Protein AF-A0A2D5J7A1-F1 (afdb_monomer)

Nearest PDB structures (foldseek):
  5kuy-assembly1_G  TM=4.734E-01  e=3.288E-01  synthetic construct
  8ew8-assembly1_A  TM=4.829E-01  e=2.161E+00  Saccharomyces cerevisiae S288C
  4wv7-assembly1_A  TM=4.913E-01  e=3.263E+00  Homo sapiens
  3dqg-assembly2_D  TM=4.203E-01  e=5.541E+00  Caenorhabditis elegans
  4esq-assembly1_A  TM=3.454E-01  e=6.233E+00  Mycobacterium tuberculosis H37Rv

Foldseek 3Di:
DDDDPDDPPPQQPPVNLVVVVLVVVCVVAVPKDWDDWDDWAAALLGIKIWTWIDGPNQKIWIWIARRSVSDIDTPDDIHRDPVVSRVVNVVVRNVSNHDHPPPPDD

Mean predicted aligned error: 9.54 Å

pLDDT: mean 74.78, std 18.76, range [27.48, 94.75]

Sequence (106 aa):
MVKVPGVKGRGMSAFELIENMALMIRHISPRAVLLEVGDVAEGPGGKYQPAVWEIGGTQVQAVVVYVDSSRPIAVGAVWSDVQMASEAARRFAARAAECELFDDLI

Radius of gyration: 14.63 Å; Cα contacts (8 Å, |Δi|>4): 190; chains: 1; bounding box: 28×26×47 Å

Structure (mmCIF, N/CA/C/O backbone):
data_AF-A0A2D5J7A1-F1
#
_entry.id   AF-A0A2D5J7A1-F1
#
loop_
_atom_site.group_PDB
_atom_site.id
_atom_site.type_symbol
_atom_site.label_atom_id
_atom_site.label_alt_id
_atom_site.label_comp_id
_atom_site.label_asym_id
_atom_site.label_entity_id
_atom_site.label_seq_id
_atom_site.pdbx_PDB_ins_code
_atom_site.Cartn_x
_atom_site.Cartn_y
_atom_site.Cartn_z
_atom_site.occupancy
_atom_site.B_iso_or_equiv
_atom_site.auth_seq_id
_atom_site.auth_comp_id
_atom_site.auth_asym_id
_atom_site.auth_atom_id
_atom_site.pdbx_PDB_model_num
ATOM 1 N N . MET A 1 1 ? 2.380 -1.042 -32.840 1.00 32.72 1 MET A N 1
ATOM 2 C CA . MET A 1 1 ? 2.880 0.160 -32.135 1.00 32.72 1 MET A CA 1
ATOM 3 C C . MET A 1 1 ? 1.769 1.204 -32.114 1.00 32.72 1 MET A C 1
ATOM 5 O O . MET A 1 1 ? 1.632 1.968 -33.061 1.00 32.72 1 MET A O 1
ATOM 9 N N . VAL A 1 2 ? 0.900 1.173 -31.102 1.00 28.72 2 VAL A N 1
ATOM 10 C CA . VAL A 1 2 ? -0.241 2.100 -31.018 1.00 28.72 2 VAL A CA 1
ATOM 11 C C . VAL A 1 2 ? 0.123 3.229 -30.057 1.00 28.72 2 VAL A C 1
ATOM 13 O O . VAL A 1 2 ? 0.296 3.005 -28.865 1.00 28.72 2 VAL A O 1
ATOM 16 N N . LYS A 1 3 ? 0.277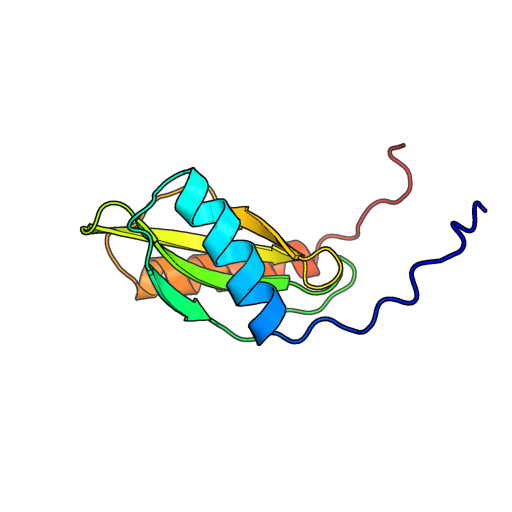 4.447 -30.591 1.00 27.48 3 LYS A N 1
ATOM 17 C CA . LYS A 1 3 ? 0.415 5.684 -29.811 1.00 27.48 3 LYS A CA 1
ATOM 18 C C . LYS A 1 3 ? -0.979 6.203 -29.474 1.00 27.48 3 LYS A C 1
ATOM 20 O O . LYS A 1 3 ? -1.705 6.600 -30.381 1.00 27.48 3 LYS A O 1
ATOM 25 N N . VAL A 1 4 ? -1.326 6.249 -28.190 1.00 31.80 4 VAL A N 1
ATOM 26 C CA . VAL A 1 4 ? -2.506 6.981 -27.706 1.00 31.80 4 VAL A CA 1
ATOM 27 C C . VAL A 1 4 ? -2.110 8.458 -27.533 1.00 31.80 4 VAL A C 1
ATOM 29 O O . VAL A 1 4 ? -1.245 8.755 -26.706 1.00 31.80 4 VAL A O 1
ATOM 32 N N . PRO A 1 5 ? -2.663 9.405 -28.313 1.00 30.06 5 PRO A N 1
ATOM 33 C CA . PRO A 1 5 ? -2.318 10.818 -28.201 1.00 30.06 5 PRO A CA 1
ATOM 34 C C . PRO A 1 5 ? -3.071 11.452 -27.025 1.00 30.06 5 PRO A C 1
ATOM 36 O O . PRO A 1 5 ? -4.294 11.367 -26.965 1.00 30.06 5 PRO A O 1
ATOM 39 N N . GLY A 1 6 ? -2.360 12.135 -26.122 1.00 33.47 6 GLY A N 1
ATOM 40 C CA . GLY A 1 6 ? -2.981 13.084 -25.184 1.00 33.47 6 GLY A CA 1
ATOM 41 C C . GLY A 1 6 ? -2.587 12.957 -23.715 1.00 33.47 6 GLY A C 1
ATOM 42 O O . GLY A 1 6 ? -2.714 13.935 -22.987 1.00 33.47 6 GLY A O 1
ATOM 43 N N . VAL A 1 7 ? -2.032 11.830 -23.268 1.00 33.50 7 VAL A N 1
ATOM 44 C CA . VAL A 1 7 ? -1.577 11.702 -21.875 1.00 33.50 7 VAL A CA 1
ATOM 45 C C . VAL A 1 7 ? -0.075 11.957 -21.818 1.00 33.50 7 VAL A C 1
ATOM 47 O O . VAL A 1 7 ? 0.740 11.042 -21.779 1.00 33.50 7 VAL A O 1
ATOM 50 N N . LYS A 1 8 ? 0.315 13.238 -21.816 1.00 36.81 8 LYS A N 1
ATOM 51 C CA . LYS A 1 8 ? 1.561 13.607 -21.136 1.00 36.81 8 LYS A CA 1
ATOM 52 C C . LYS A 1 8 ? 1.288 13.352 -19.662 1.00 36.81 8 LYS A C 1
ATOM 54 O O . LYS A 1 8 ? 0.663 14.192 -19.020 1.00 36.81 8 LYS A O 1
ATOM 59 N N . GLY A 1 9 ? 1.683 12.186 -19.156 1.00 41.44 9 GLY A N 1
ATOM 60 C CA . GLY A 1 9 ? 1.679 11.938 -17.724 1.00 41.44 9 GLY A CA 1
ATOM 61 C C . GLY A 1 9 ? 2.535 13.016 -17.073 1.00 41.44 9 GLY A C 1
ATOM 62 O O . GLY A 1 9 ? 3.760 12.958 -17.126 1.00 41.44 9 GLY A O 1
ATOM 63 N N . ARG A 1 10 ? 1.906 14.057 -16.517 1.00 45.56 10 ARG A N 1
ATOM 64 C CA . ARG A 1 10 ? 2.535 14.778 -15.416 1.00 45.56 10 ARG A CA 1
ATOM 65 C C . ARG A 1 10 ? 2.745 13.700 -14.369 1.00 45.56 10 ARG A C 1
ATOM 67 O O . ARG A 1 10 ? 1.763 13.080 -13.971 1.00 45.56 10 ARG A O 1
ATOM 74 N N . GLY A 1 11 ? 4.002 13.425 -14.023 1.00 48.38 11 GLY A N 1
ATOM 75 C CA . GLY A 1 11 ? 4.306 12.531 -12.914 1.00 48.38 11 GLY A CA 1
ATOM 76 C C . GLY A 1 11 ? 3.457 12.973 -11.731 1.00 48.38 11 GLY A C 1
ATOM 77 O O . GLY A 1 11 ? 3.541 14.130 -11.318 1.00 48.38 11 GLY A O 1
ATOM 78 N N . MET A 1 12 ? 2.557 12.096 -11.302 1.00 56.66 12 MET A N 1
ATOM 79 C CA . MET A 1 12 ? 1.692 12.357 -10.168 1.00 56.66 12 MET A CA 1
ATOM 80 C C . MET A 1 12 ? 2.586 12.383 -8.933 1.00 56.66 12 MET A C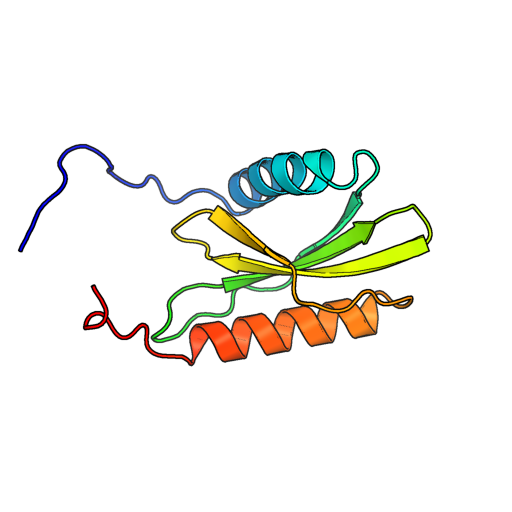 1
ATOM 82 O O . MET A 1 12 ? 3.445 11.515 -8.762 1.00 56.66 12 MET A O 1
ATOM 86 N N . SER A 1 13 ? 2.441 13.404 -8.098 1.00 62.88 13 SER A N 1
ATOM 87 C CA . SER A 1 13 ? 3.174 13.447 -6.838 1.00 62.88 13 SER A CA 1
ATOM 88 C C . SER A 1 13 ? 2.737 12.285 -5.941 1.00 62.88 13 SER A C 1
ATOM 90 O O . SER A 1 13 ? 1.594 11.828 -6.006 1.00 62.88 13 SER A O 1
ATOM 92 N N . ALA A 1 14 ? 3.624 11.823 -5.055 1.00 57.94 14 ALA A N 1
ATOM 93 C CA . ALA A 1 14 ? 3.273 10.809 -4.057 1.00 57.94 14 ALA A CA 1
ATOM 94 C C . ALA A 1 14 ? 2.042 11.224 -3.224 1.00 57.94 14 ALA A C 1
ATOM 96 O O . ALA A 1 14 ? 1.253 10.383 -2.812 1.00 57.94 1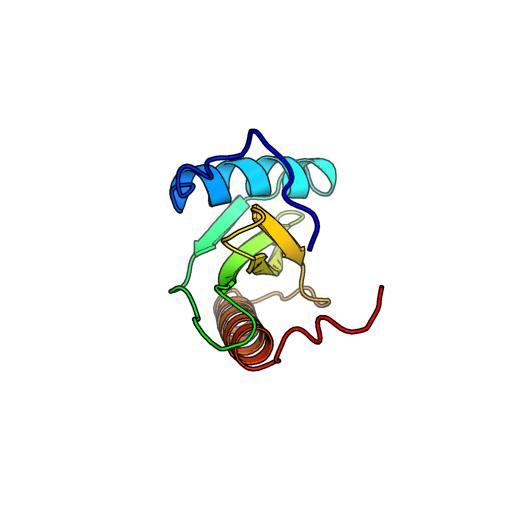4 ALA A O 1
ATOM 97 N N . PHE A 1 15 ? 1.834 12.530 -3.038 1.00 60.06 15 PHE A N 1
ATOM 98 C CA . PHE A 1 15 ? 0.666 13.084 -2.362 1.00 60.06 15 PHE A CA 1
ATOM 99 C C . PHE A 1 15 ? -0.640 12.877 -3.151 1.00 60.06 15 PHE A C 1
ATOM 101 O O . PHE A 1 15 ? -1.601 12.337 -2.612 1.00 60.06 15 PHE A O 1
ATOM 108 N N . GLU A 1 16 ? -0.668 13.220 -4.440 1.00 63.56 16 GLU A N 1
ATOM 109 C CA . GLU A 1 16 ? -1.840 13.006 -5.309 1.00 63.56 16 GLU A CA 1
ATOM 110 C C . GLU A 1 16 ? -2.161 11.509 -5.493 1.00 63.56 16 GLU A C 1
ATOM 112 O O . GLU A 1 16 ? -3.326 11.120 -5.626 1.00 63.56 16 GLU A O 1
ATOM 117 N N . LEU A 1 17 ? -1.131 10.655 -5.468 1.00 63.88 17 LEU A N 1
ATOM 118 C CA . LEU A 1 17 ? -1.268 9.199 -5.447 1.00 63.88 17 LEU A CA 1
ATOM 119 C C . LEU A 1 17 ? -2.038 8.753 -4.194 1.00 63.88 17 LEU A C 1
ATOM 121 O O . LEU A 1 17 ? -3.052 8.062 -4.292 1.00 63.88 17 LEU A O 1
ATOM 125 N N . ILE A 1 18 ? -1.589 9.212 -3.025 1.00 64.62 18 ILE A N 1
ATOM 126 C CA . ILE A 1 18 ? -2.194 8.914 -1.725 1.00 64.62 18 ILE A CA 1
ATOM 127 C C . ILE A 1 18 ? -3.649 9.401 -1.651 1.00 64.62 18 ILE A C 1
ATOM 129 O O . ILE A 1 18 ? -4.513 8.663 -1.173 1.00 64.62 18 ILE A O 1
ATOM 133 N N . GLU A 1 19 ? -3.951 10.605 -2.142 1.00 66.50 19 GLU A N 1
ATOM 134 C CA . GLU A 1 19 ? -5.315 11.154 -2.129 1.00 66.50 19 GLU A CA 1
ATOM 135 C C . GLU A 1 19 ? -6.283 10.339 -3.000 1.00 66.50 19 GLU A C 1
ATOM 137 O O . GLU A 1 19 ? -7.378 9.981 -2.551 1.00 66.50 19 GLU A O 1
ATOM 142 N N . ASN A 1 20 ? -5.871 9.967 -4.217 1.00 64.94 20 ASN A N 1
ATOM 143 C CA . ASN A 1 20 ? -6.685 9.130 -5.106 1.00 64.94 20 ASN A CA 1
ATOM 144 C C . ASN A 1 20 ? -6.941 7.734 -4.520 1.00 64.94 20 ASN A C 1
ATOM 146 O O . ASN A 1 20 ? -8.022 7.163 -4.682 1.00 64.94 20 ASN A O 1
ATOM 150 N N . MET A 1 21 ? -5.976 7.184 -3.787 1.00 65.38 21 MET A N 1
ATOM 151 C CA . MET A 1 21 ? -6.150 5.906 -3.101 1.00 65.38 21 MET A CA 1
ATOM 152 C C . MET A 1 21 ? -7.058 5.998 -1.882 1.00 65.38 21 MET A C 1
ATOM 154 O O . MET A 1 21 ? -7.865 5.093 -1.660 1.00 65.38 21 MET A O 1
ATOM 158 N N . ALA A 1 22 ? -6.955 7.089 -1.116 1.00 65.69 22 ALA A N 1
ATOM 159 C CA . ALA A 1 22 ? -7.851 7.360 -0.001 1.00 65.69 22 ALA A CA 1
ATOM 160 C C . ALA A 1 22 ? -9.307 7.317 -0.465 1.00 65.69 22 ALA A C 1
ATOM 162 O O . ALA A 1 22 ? -10.151 6.736 0.210 1.00 65.69 22 ALA A O 1
ATOM 163 N N . LEU A 1 23 ? -9.593 7.874 -1.645 1.00 64.62 23 LEU A N 1
ATOM 164 C CA . LEU A 1 23 ? -10.925 7.864 -2.250 1.00 64.62 23 LEU A CA 1
ATOM 165 C C . LEU A 1 23 ? -11.423 6.446 -2.578 1.00 64.62 23 LEU A C 1
ATOM 167 O O . LEU A 1 23 ? -12.577 6.132 -2.284 1.00 64.62 23 LEU A O 1
ATOM 171 N N . MET A 1 24 ? -10.572 5.575 -3.131 1.00 65.75 24 MET A N 1
ATOM 172 C CA . MET A 1 24 ? -10.947 4.190 -3.458 1.00 65.75 24 MET A CA 1
ATOM 173 C C . MET A 1 24 ? -11.143 3.320 -2.216 1.00 65.75 24 MET A C 1
ATOM 175 O O . MET A 1 24 ? -12.151 2.623 -2.106 1.00 65.75 24 MET A O 1
ATOM 179 N N . ILE A 1 25 ? -10.224 3.388 -1.249 1.00 66.44 25 ILE A N 1
ATOM 180 C CA . ILE A 1 25 ? -10.344 2.615 -0.009 1.00 66.44 25 ILE A CA 1
ATOM 181 C C . ILE A 1 25 ? -11.534 3.111 0.817 1.00 66.44 25 ILE A C 1
ATOM 183 O O . ILE A 1 25 ? -12.262 2.288 1.365 1.00 66.44 25 ILE A O 1
ATOM 187 N N . ARG A 1 26 ? -11.821 4.422 0.844 1.00 65.75 26 ARG A N 1
ATOM 188 C CA . ARG A 1 26 ? -13.023 4.963 1.506 1.00 65.75 26 ARG A CA 1
ATOM 189 C C . ARG A 1 26 ? -14.331 4.504 0.867 1.00 65.75 26 ARG A C 1
ATOM 191 O O . ARG A 1 26 ? -15.344 4.463 1.555 1.00 65.75 26 ARG A O 1
ATOM 198 N N . HIS A 1 27 ? -14.328 4.126 -0.408 1.00 65.19 27 HIS A N 1
ATOM 199 C CA . HIS A 1 27 ? -15.512 3.545 -1.043 1.00 65.19 27 HIS A CA 1
ATOM 200 C C . HIS A 1 27 ? -15.853 2.155 -0.483 1.00 65.19 27 HIS A C 1
ATOM 202 O O . HIS A 1 27 ? -17.021 1.783 -0.426 1.00 65.19 27 HIS A O 1
ATOM 208 N N . ILE A 1 28 ? -14.838 1.404 -0.048 1.00 62.38 28 ILE A N 1
ATOM 209 C CA . ILE A 1 28 ? -14.979 0.051 0.510 1.00 62.38 28 ILE A CA 1
ATOM 210 C C . ILE A 1 28 ? -15.092 0.107 2.042 1.00 62.38 28 ILE A C 1
ATOM 212 O O . ILE A 1 28 ? -15.878 -0.614 2.649 1.00 62.38 28 ILE A O 1
ATOM 216 N N . SER A 1 29 ? -14.332 1.001 2.674 1.00 68.94 29 SER A N 1
ATOM 217 C CA . SER A 1 29 ? -14.302 1.244 4.113 1.00 68.94 29 SER A CA 1
ATOM 218 C C . SER A 1 29 ? -14.238 2.757 4.367 1.00 68.94 29 SER A C 1
ATOM 220 O O . SER A 1 29 ? -13.144 3.317 4.470 1.00 68.94 29 SER A O 1
ATOM 222 N N . PRO A 1 30 ? -15.388 3.446 4.517 1.00 71.31 30 PRO A N 1
ATOM 223 C CA . PRO A 1 30 ? -15.469 4.911 4.651 1.00 71.31 30 PRO A CA 1
ATOM 224 C C . PRO A 1 30 ? -14.653 5.506 5.799 1.00 71.31 30 PRO A C 1
ATOM 226 O O . PRO A 1 30 ? -14.359 6.699 5.802 1.00 71.31 30 PRO A O 1
ATOM 229 N N . ARG A 1 31 ? -14.299 4.672 6.780 1.00 77.00 31 ARG A N 1
ATOM 230 C CA . ARG A 1 31 ? -13.509 5.032 7.961 1.00 77.00 31 ARG A CA 1
ATOM 231 C C . ARG A 1 31 ? -12.028 4.693 7.833 1.00 77.00 31 ARG A C 1
ATOM 233 O O . ARG A 1 31 ? -11.331 4.724 8.835 1.00 77.00 31 ARG A O 1
ATOM 240 N N . ALA A 1 32 ? -11.556 4.319 6.649 1.00 82.38 32 ALA A N 1
ATOM 241 C CA . ALA A 1 32 ? -10.165 3.946 6.495 1.00 82.38 32 ALA A CA 1
ATOM 242 C C . ALA A 1 32 ? -9.226 5.144 6.670 1.00 82.38 32 ALA A C 1
ATOM 244 O O . ALA A 1 32 ? -9.468 6.227 6.123 1.00 82.38 32 ALA A O 1
ATOM 245 N N . VAL A 1 33 ? -8.139 4.920 7.403 1.00 85.75 33 VAL A N 1
ATOM 246 C CA . VAL A 1 33 ? -7.135 5.937 7.730 1.00 85.75 33 VAL A CA 1
ATOM 247 C C . VAL A 1 33 ? -5.779 5.459 7.234 1.00 85.75 33 VAL A C 1
ATOM 249 O O . VAL A 1 33 ? -5.378 4.336 7.514 1.00 85.75 33 VAL A O 1
ATOM 252 N N . LEU A 1 34 ? -5.067 6.300 6.488 1.00 87.25 34 LEU A N 1
ATOM 253 C CA . LEU A 1 34 ? -3.686 6.011 6.117 1.00 87.25 34 LEU A CA 1
ATOM 254 C C . LEU A 1 34 ? -2.809 6.102 7.367 1.00 87.25 34 LEU A C 1
ATOM 256 O O . LEU A 1 34 ? -2.796 7.138 8.028 1.00 87.25 34 LEU A O 1
ATOM 260 N N . LEU A 1 35 ? -2.078 5.033 7.664 1.00 89.88 35 LEU A N 1
ATOM 261 C CA . LEU A 1 35 ? -1.187 4.961 8.819 1.00 89.88 35 LEU A CA 1
ATOM 262 C C . LEU A 1 35 ? 0.272 5.185 8.427 1.00 89.88 35 LEU A C 1
ATOM 264 O O . LEU A 1 35 ? 0.998 5.876 9.134 1.00 89.88 35 LEU A O 1
ATOM 268 N N . GLU A 1 36 ? 0.700 4.609 7.304 1.00 90.31 36 GLU A N 1
ATOM 269 C CA . GLU A 1 36 ? 2.102 4.627 6.887 1.00 90.31 36 GLU A CA 1
ATOM 270 C C . GLU A 1 36 ? 2.229 4.613 5.363 1.00 90.31 36 GLU A C 1
ATOM 272 O O . GLU A 1 36 ? 1.432 3.983 4.664 1.00 90.31 36 GLU A O 1
ATOM 277 N N . VAL A 1 37 ? 3.269 5.272 4.858 1.00 89.56 37 VAL A N 1
ATOM 278 C CA . VAL A 1 37 ? 3.733 5.185 3.472 1.00 89.56 37 VAL A CA 1
ATOM 279 C C . VAL A 1 37 ? 5.222 4.869 3.529 1.00 89.56 37 VAL A C 1
ATOM 281 O O . VAL A 1 37 ? 5.963 5.579 4.204 1.00 89.56 37 VAL A O 1
ATOM 284 N N . GLY A 1 38 ? 5.642 3.783 2.880 1.00 89.19 38 GLY A N 1
ATOM 285 C CA . GLY A 1 38 ? 7.053 3.392 2.835 1.00 89.19 38 GLY A CA 1
ATOM 286 C C . GLY A 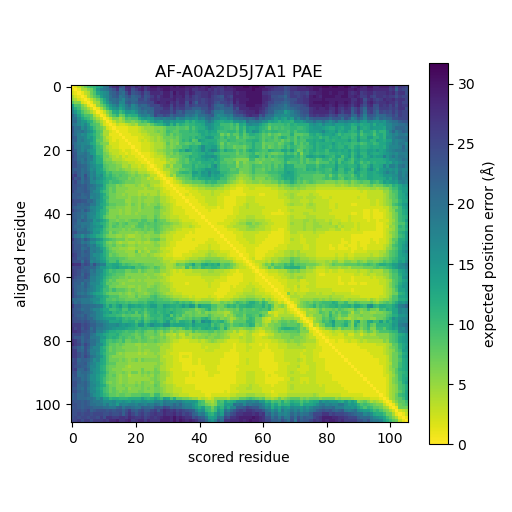1 38 ? 7.820 4.091 1.712 1.00 89.19 38 GLY A C 1
ATOM 287 O O . GLY A 1 38 ? 7.328 5.039 1.108 1.00 89.19 38 GLY A O 1
ATOM 288 N N . ASP A 1 39 ? 9.010 3.599 1.384 1.00 91.31 39 ASP A N 1
ATOM 289 C CA . ASP A 1 39 ? 9.761 4.067 0.215 1.00 91.31 39 ASP A CA 1
ATOM 290 C C . ASP A 1 39 ? 9.339 3.322 -1.05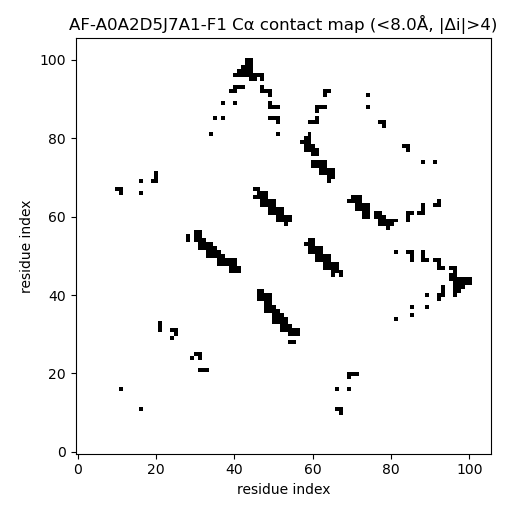9 1.00 91.31 39 ASP A C 1
ATOM 292 O O . ASP A 1 39 ? 8.954 2.150 -1.009 1.00 91.31 39 ASP A O 1
ATOM 296 N N . VAL A 1 40 ? 9.429 3.995 -2.210 1.00 91.56 40 VAL A N 1
ATOM 297 C CA . VAL A 1 40 ? 9.136 3.393 -3.520 1.00 91.56 40 VAL A CA 1
ATOM 298 C C . VAL A 1 40 ? 10.130 2.270 -3.819 1.00 91.56 40 VAL A C 1
ATOM 300 O O . VAL A 1 40 ? 11.341 2.483 -3.812 1.00 91.56 40 VAL A O 1
ATOM 303 N N . ALA A 1 41 ? 9.609 1.091 -4.157 1.00 92.25 41 ALA A N 1
ATOM 304 C CA . ALA A 1 41 ? 10.369 0.010 -4.768 1.00 92.25 41 ALA A CA 1
ATOM 305 C C . ALA A 1 41 ? 10.346 0.164 -6.295 1.00 92.25 41 ALA A C 1
ATOM 307 O O . ALA A 1 41 ? 9.278 0.312 -6.890 1.00 92.25 41 ALA A O 1
ATOM 308 N N . GLU A 1 42 ? 11.512 0.123 -6.934 1.00 92.94 42 GLU A N 1
ATOM 309 C CA . GLU A 1 42 ? 11.666 0.290 -8.382 1.00 92.94 42 GLU A CA 1
ATOM 310 C C . GLU A 1 42 ? 12.412 -0.903 -8.983 1.00 92.94 42 GLU A C 1
ATOM 312 O O . GLU A 1 42 ? 13.433 -1.338 -8.452 1.00 92.94 42 GLU A O 1
ATOM 317 N N . GLY A 1 43 ? 11.895 -1.425 -10.095 1.00 90.12 43 GLY A N 1
ATOM 318 C CA . GLY A 1 43 ? 12.474 -2.557 -10.810 1.00 90.12 43 GLY A CA 1
ATOM 319 C C . GLY A 1 43 ? 11.873 -2.732 -12.210 1.00 90.12 43 GLY A C 1
ATOM 320 O O . GLY A 1 43 ? 11.135 -1.858 -12.672 1.00 90.12 43 GLY A O 1
ATOM 321 N N . PRO A 1 44 ? 12.184 -3.841 -12.907 1.00 87.38 44 PRO A N 1
ATOM 322 C CA . PRO A 1 44 ? 11.694 -4.118 -14.263 1.00 87.38 44 PRO A CA 1
ATOM 323 C C . PRO A 1 44 ? 10.164 -4.127 -14.396 1.00 87.38 44 PRO A C 1
ATOM 325 O O . PRO A 1 44 ? 9.637 -3.763 -15.443 1.00 87.38 44 PRO A O 1
ATOM 328 N N . GLY A 1 45 ? 9.446 -4.495 -13.333 1.00 86.00 45 GLY A N 1
ATOM 329 C CA . GLY A 1 45 ? 7.984 -4.444 -13.251 1.00 86.00 45 GLY A CA 1
ATOM 330 C C . GLY A 1 45 ? 7.403 -3.048 -13.031 1.00 86.00 45 GLY A C 1
ATOM 331 O O . GLY A 1 45 ? 6.185 -2.896 -12.928 1.00 86.00 45 GLY A O 1
ATOM 332 N N . GLY A 1 46 ? 8.263 -2.033 -12.914 1.00 88.31 46 GLY A N 1
ATOM 333 C CA . GLY A 1 46 ? 7.921 -0.636 -12.682 1.00 88.31 46 GLY A CA 1
ATOM 334 C C . GLY A 1 46 ? 8.078 -0.196 -11.223 1.00 88.31 46 GLY A C 1
ATOM 335 O O . GLY A 1 46 ? 8.869 -0.757 -10.460 1.00 88.31 46 GLY A O 1
ATOM 336 N N . LYS A 1 47 ? 7.361 0.869 -10.849 1.00 89.50 47 LYS A N 1
ATOM 337 C CA . LYS A 1 47 ? 7.497 1.547 -9.551 1.00 89.50 47 LYS A CA 1
ATOM 338 C C . LYS A 1 47 ? 6.300 1.272 -8.656 1.00 89.50 47 LYS A C 1
ATOM 340 O O . LYS A 1 47 ? 5.161 1.547 -9.035 1.00 89.50 47 LYS A O 1
ATOM 345 N N . TYR A 1 48 ? 6.563 0.790 -7.448 1.00 89.12 48 TYR A N 1
ATOM 346 C CA . TYR A 1 48 ? 5.543 0.393 -6.489 1.00 89.12 48 TYR A CA 1
ATOM 347 C C . TYR A 1 48 ? 5.743 1.075 -5.140 1.00 89.12 48 TYR A C 1
ATOM 349 O O . TYR A 1 48 ? 6.800 0.981 -4.525 1.00 89.12 48 TYR A O 1
ATOM 357 N N . GLN A 1 49 ? 4.699 1.742 -4.663 1.00 90.56 49 GLN A N 1
ATOM 358 C CA . GLN A 1 49 ? 4.677 2.446 -3.389 1.00 90.56 49 GLN A CA 1
ATOM 359 C C . GLN A 1 49 ? 3.944 1.587 -2.343 1.00 90.56 49 GLN A C 1
ATOM 361 O O . GLN A 1 49 ? 2.735 1.379 -2.478 1.00 90.56 49 GLN A O 1
ATOM 366 N N . PRO A 1 50 ? 4.626 1.061 -1.311 1.00 91.81 50 PRO A N 1
ATOM 367 C CA . PRO A 1 50 ? 3.974 0.391 -0.191 1.00 91.81 50 PRO A CA 1
ATOM 368 C C . PRO A 1 50 ? 3.303 1.403 0.748 1.00 91.81 50 PRO A C 1
ATOM 370 O O . PRO A 1 50 ? 3.827 2.497 0.975 1.00 91.81 50 PRO A O 1
ATOM 373 N N . ALA A 1 51 ? 2.162 1.021 1.315 1.00 90.19 51 ALA A N 1
ATOM 374 C CA . ALA A 1 51 ? 1.413 1.790 2.303 1.00 90.19 51 ALA A CA 1
ATOM 375 C C . ALA A 1 51 ? 0.639 0.870 3.264 1.00 90.19 51 ALA A C 1
ATOM 377 O O . A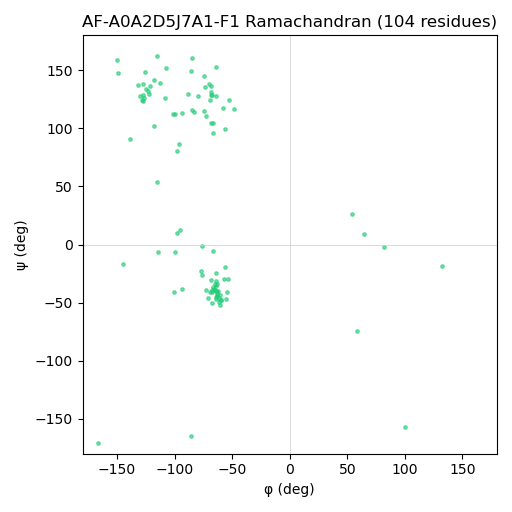LA A 1 51 ? 0.328 -0.276 2.933 1.00 90.19 51 ALA A O 1
ATOM 378 N N . VAL A 1 52 ? 0.285 1.389 4.440 1.00 90.62 52 VAL A N 1
ATOM 379 C CA . VAL A 1 52 ? -0.552 0.704 5.435 1.00 90.62 52 VAL A CA 1
ATOM 380 C C . VAL A 1 52 ? -1.771 1.551 5.753 1.00 90.62 52 VAL A C 1
ATOM 382 O O . VAL A 1 52 ? -1.656 2.745 6.032 1.00 90.62 52 VAL A O 1
ATOM 385 N N . TRP A 1 53 ? -2.937 0.915 5.744 1.00 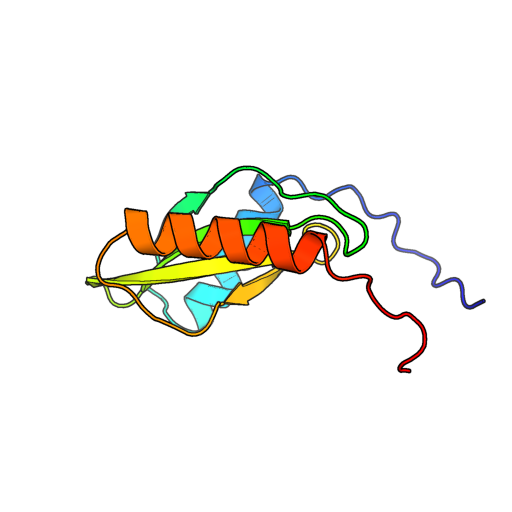89.12 53 TRP A N 1
ATOM 386 C CA . TRP A 1 53 ? -4.218 1.547 6.038 1.00 89.12 53 TRP A CA 1
ATOM 387 C C . TRP A 1 53 ? -4.897 0.869 7.213 1.00 89.12 53 TRP A C 1
ATOM 389 O O . TRP A 1 53 ? -4.971 -0.351 7.248 1.00 89.12 53 TRP A O 1
ATOM 399 N N . GLU A 1 54 ? -5.453 1.642 8.134 1.00 89.38 54 GLU A N 1
ATOM 400 C CA . GLU A 1 54 ? -6.451 1.157 9.078 1.00 89.38 54 GLU A CA 1
ATOM 401 C C . GLU A 1 54 ? -7.783 0.963 8.353 1.00 89.38 54 GLU A C 1
ATOM 403 O O . GLU A 1 54 ? -8.215 1.827 7.590 1.00 89.38 54 GLU A O 1
ATOM 408 N N . ILE A 1 55 ? -8.453 -0.153 8.610 1.00 84.31 55 ILE A N 1
ATOM 409 C CA . ILE A 1 55 ? -9.784 -0.485 8.114 1.00 84.31 55 ILE A CA 1
ATOM 410 C C . ILE A 1 55 ? -10.644 -0.971 9.286 1.00 84.31 55 ILE A C 1
ATOM 412 O O . ILE A 1 55 ? -10.194 -1.701 10.168 1.00 84.31 55 ILE A O 1
ATOM 416 N N . GLY A 1 56 ? -11.899 -0.524 9.342 1.00 79.12 56 GLY A N 1
ATOM 417 C CA . GLY A 1 56 ? -12.831 -0.942 10.398 1.00 79.12 56 GLY A CA 1
ATOM 418 C C . GLY A 1 56 ? -12.463 -0.529 11.836 1.00 79.12 56 GLY A C 1
ATOM 419 O O . GLY A 1 56 ? -13.130 -0.982 12.760 1.00 79.12 56 GLY A O 1
ATOM 420 N N . GLY A 1 57 ? -11.452 0.327 12.041 1.00 79.44 57 GLY A N 1
ATOM 421 C CA . GLY A 1 57 ? -11.066 0.882 13.349 1.00 79.44 57 GLY A CA 1
ATOM 422 C C . GLY A 1 57 ? -10.191 -0.014 14.233 1.00 79.44 57 GLY A C 1
ATOM 423 O O . GLY A 1 57 ? -9.844 0.385 15.340 1.00 79.44 57 GLY A O 1
ATOM 424 N N . THR A 1 58 ? -9.869 -1.234 13.796 1.00 82.56 58 THR A N 1
ATOM 425 C CA . THR A 1 58 ? -9.050 -2.192 14.572 1.00 82.56 58 THR A CA 1
ATOM 426 C C . THR A 1 58 ? -8.130 -3.054 13.718 1.00 82.56 58 THR A C 1
ATOM 428 O O . THR A 1 58 ? -7.215 -3.685 14.244 1.00 82.56 58 THR A O 1
ATOM 431 N N . GLN A 1 59 ? -8.377 -3.117 12.412 1.00 88.94 59 GLN A N 1
ATOM 432 C CA . GLN A 1 59 ? -7.599 -3.914 11.479 1.00 88.94 59 GLN A CA 1
ATOM 433 C C . GLN A 1 59 ? -6.754 -2.994 10.618 1.00 88.94 59 GLN A C 1
ATOM 435 O O . GLN A 1 59 ? -7.127 -1.855 10.350 1.00 88.94 59 GLN A O 1
ATOM 440 N N . VAL A 1 60 ? -5.624 -3.504 10.153 1.00 90.88 60 VAL A N 1
ATOM 441 C CA . VAL A 1 60 ? -4.743 -2.789 9.241 1.00 90.88 60 VAL A CA 1
ATOM 442 C C . VAL A 1 60 ? -4.473 -3.632 8.008 1.00 90.88 60 VAL A C 1
ATOM 444 O O . VAL A 1 60 ? -4.462 -4.860 8.066 1.00 90.88 60 VAL A O 1
ATOM 447 N N . GLN A 1 61 ? -4.282 -2.987 6.869 1.00 88.75 61 GLN A N 1
ATOM 448 C CA . GLN A 1 61 ? -4.104 -3.639 5.585 1.00 88.75 61 GLN A CA 1
ATOM 449 C C . GLN A 1 61 ? -2.879 -3.076 4.873 1.00 88.75 61 GLN A C 1
ATOM 451 O O . GLN A 1 61 ? -2.741 -1.865 4.699 1.00 88.75 61 GLN A O 1
ATOM 456 N N . ALA A 1 62 ? -2.000 -3.981 4.452 1.00 89.88 62 ALA A N 1
ATOM 457 C CA . ALA A 1 62 ? -0.922 -3.708 3.520 1.00 89.88 62 ALA A CA 1
ATOM 458 C C . ALA A 1 62 ? -1.493 -3.415 2.128 1.00 89.88 62 ALA A C 1
ATOM 460 O O . ALA A 1 62 ? -2.278 -4.191 1.573 1.00 89.88 62 ALA A O 1
ATOM 461 N N . VAL A 1 63 ? -1.068 -2.304 1.547 1.00 87.50 63 VAL A N 1
ATOM 462 C CA . VAL A 1 63 ? -1.461 -1.860 0.213 1.00 87.50 63 VAL A CA 1
ATOM 463 C C . VAL A 1 63 ? -0.198 -1.569 -0.580 1.00 87.50 63 VAL A C 1
ATOM 465 O O . VAL A 1 63 ? 0.753 -0.987 -0.064 1.00 87.50 63 VAL A O 1
ATOM 468 N N . VAL A 1 64 ? -0.189 -1.975 -1.843 1.00 87.44 64 VAL A N 1
ATOM 469 C CA . VAL A 1 64 ? 0.866 -1.636 -2.798 1.00 87.44 64 VAL A CA 1
ATOM 470 C C . VAL A 1 64 ? 0.242 -0.842 -3.928 1.00 87.44 64 VAL A C 1
ATOM 472 O O . VAL A 1 64 ? -0.876 -1.121 -4.349 1.00 87.44 64 VAL A O 1
ATOM 475 N N . VAL A 1 65 ? 0.945 0.166 -4.421 1.00 83.19 65 VAL A N 1
ATOM 476 C CA . VAL A 1 65 ? 0.395 1.101 -5.400 1.00 83.19 65 VAL A CA 1
ATOM 477 C C . VAL A 1 65 ? 1.327 1.176 -6.573 1.00 83.19 65 VAL A C 1
ATOM 479 O O . VAL A 1 65 ? 2.493 1.516 -6.403 1.00 83.19 65 VAL A O 1
ATOM 482 N N . TYR A 1 66 ? 0.809 0.899 -7.760 1.00 85.19 66 TYR A N 1
ATOM 483 C CA . TYR A 1 66 ? 1.583 1.128 -8.965 1.00 85.19 66 TYR A CA 1
ATOM 484 C C . TYR A 1 66 ? 1.637 2.632 -9.250 1.00 85.19 66 TYR A C 1
ATOM 486 O O . TYR A 1 66 ? 0.600 3.255 -9.488 1.00 85.19 66 TYR A O 1
ATOM 494 N N . VAL A 1 67 ? 2.832 3.221 -9.173 1.00 83.56 67 VAL A N 1
ATOM 495 C CA . VAL A 1 67 ? 3.038 4.680 -9.210 1.00 83.56 67 VAL A CA 1
ATOM 496 C C . VAL A 1 67 ? 2.607 5.273 -10.552 1.00 83.56 67 VAL A C 1
ATOM 498 O O . VAL A 1 67 ? 2.029 6.355 -10.579 1.00 83.56 67 VAL A O 1
ATOM 501 N N . ASP A 1 68 ? 2.809 4.550 -11.656 1.00 79.25 68 ASP A N 1
ATOM 502 C CA . ASP A 1 68 ? 2.518 5.066 -13.000 1.00 79.25 68 ASP A CA 1
ATOM 503 C C . ASP A 1 68 ? 1.019 5.059 -13.345 1.00 79.25 68 ASP A C 1
ATOM 505 O O . ASP A 1 68 ? 0.578 5.825 -14.204 1.00 79.25 68 ASP A O 1
ATOM 509 N N . SER A 1 69 ? 0.212 4.218 -12.683 1.00 71.81 69 SER A N 1
ATOM 510 C CA . SER A 1 69 ? -1.238 4.142 -12.926 1.00 71.81 69 SER A CA 1
ATOM 511 C C . SER A 1 69 ? -2.099 4.576 -11.742 1.00 71.81 69 SER A C 1
ATOM 513 O O . SER A 1 69 ? -3.325 4.580 -11.858 1.00 71.81 69 SER A O 1
ATOM 515 N N . SER A 1 70 ? -1.495 4.847 -10.588 1.00 64.75 70 SER A N 1
ATOM 516 C CA . SER A 1 70 ? -2.171 5.211 -9.340 1.00 64.75 70 SER A CA 1
ATOM 517 C C . SER A 1 70 ? -3.253 4.239 -8.876 1.00 64.75 70 SER A C 1
ATOM 519 O O . SER A 1 70 ? -4.191 4.622 -8.175 1.00 64.75 70 SER A O 1
ATOM 521 N N . ARG A 1 71 ? -3.147 2.966 -9.273 1.00 65.56 71 ARG A N 1
ATOM 522 C CA . ARG A 1 71 ? -4.119 1.938 -8.896 1.00 65.56 71 ARG A CA 1
ATOM 523 C C . ARG A 1 71 ? -3.620 1.232 -7.636 1.00 65.56 71 ARG A C 1
ATOM 525 O O . ARG A 1 71 ? -2.587 0.564 -7.705 1.00 65.56 71 ARG A O 1
ATOM 532 N N . PRO A 1 72 ? -4.308 1.380 -6.490 1.00 65.88 72 PRO A N 1
ATOM 533 C CA . PRO A 1 72 ? -3.991 0.626 -5.298 1.00 65.88 72 PRO A CA 1
ATOM 534 C C . PRO A 1 72 ? -4.364 -0.835 -5.507 1.00 65.88 72 PRO A C 1
ATOM 536 O O . PRO A 1 72 ? -5.434 -1.168 -6.017 1.00 65.88 72 PRO A O 1
ATOM 539 N N . ILE A 1 73 ? -3.476 -1.699 -5.048 1.00 75.19 73 ILE A N 1
ATOM 540 C CA . ILE A 1 73 ? -3.638 -3.138 -4.989 1.00 75.19 73 ILE A CA 1
ATOM 541 C C . ILE A 1 73 ? -3.563 -3.489 -3.505 1.00 75.19 73 ILE A C 1
ATOM 543 O O . ILE A 1 73 ? -2.493 -3.484 -2.893 1.00 75.19 73 ILE A O 1
ATOM 547 N N . ALA A 1 74 ? -4.724 -3.726 -2.896 1.00 70.19 74 ALA A N 1
ATOM 548 C CA . ALA A 1 74 ? -4.782 -4.218 -1.527 1.00 70.19 74 ALA A CA 1
ATOM 549 C C . ALA A 1 74 ? -4.223 -5.642 -1.490 1.00 70.19 74 ALA A C 1
ATOM 551 O O . ALA A 1 74 ? -4.652 -6.496 -2.271 1.00 70.19 74 ALA A O 1
ATOM 552 N N . VAL A 1 75 ? -3.279 -5.913 -0.587 1.00 70.56 75 VAL A N 1
ATOM 553 C CA . VAL A 1 75 ? -2.637 -7.224 -0.547 1.00 70.56 75 VAL A CA 1
ATOM 554 C C . VAL A 1 75 ? -3.305 -8.118 0.488 1.00 70.56 75 VAL A C 1
ATOM 556 O O . VAL A 1 75 ? -2.869 -8.211 1.628 1.00 70.56 75 VAL A O 1
ATOM 559 N N . GLY A 1 76 ? -4.366 -8.793 0.042 1.00 68.44 76 GLY A N 1
ATOM 560 C CA . GLY A 1 76 ? -4.905 -10.049 0.578 1.00 68.44 76 GLY A CA 1
ATOM 561 C C . GLY A 1 76 ? -5.334 -10.077 2.048 1.00 68.44 76 GLY A C 1
ATOM 562 O O . GLY A 1 76 ? -6.525 -10.163 2.337 1.00 68.44 76 GLY A O 1
ATOM 563 N N . ALA A 1 77 ? -4.380 -10.098 2.977 1.00 75.81 77 ALA A N 1
ATOM 564 C CA . ALA A 1 77 ? -4.658 -10.286 4.395 1.00 75.81 77 ALA A CA 1
ATOM 565 C C . ALA A 1 77 ? -5.008 -8.965 5.096 1.00 75.81 77 ALA A C 1
ATOM 567 O O . ALA A 1 77 ? -4.718 -7.870 4.618 1.00 75.81 77 ALA A O 1
ATOM 568 N N . VAL A 1 78 ? -5.661 -9.091 6.247 1.00 83.62 78 VAL A N 1
ATOM 569 C CA . VAL A 1 78 ? -5.823 -8.015 7.224 1.00 83.62 78 VAL A CA 1
ATOM 570 C C . VAL A 1 78 ? -5.028 -8.410 8.460 1.00 83.62 78 VAL A C 1
ATOM 572 O O . VAL A 1 78 ? -5.013 -9.578 8.851 1.00 83.62 78 VAL A O 1
ATOM 575 N N . TRP A 1 79 ? -4.335 -7.451 9.050 1.00 88.19 79 TRP A N 1
ATOM 576 C CA . TRP A 1 79 ? -3.462 -7.637 10.199 1.00 88.19 79 TRP A CA 1
ATOM 577 C C . TRP A 1 79 ? -4.012 -6.875 11.400 1.00 88.19 79 TRP A C 1
ATOM 579 O O . TRP A 1 79 ? -4.833 -5.970 11.266 1.00 88.19 79 TRP A O 1
ATOM 589 N N . SER A 1 80 ? -3.544 -7.241 12.587 1.00 88.12 80 SER A N 1
ATOM 590 C CA . SER A 1 80 ? -3.784 -6.495 13.827 1.00 88.12 80 SER A CA 1
ATOM 591 C C . SER A 1 80 ? -2.604 -5.601 14.218 1.00 88.12 80 SER A C 1
ATOM 593 O O . SER A 1 80 ? -2.701 -4.861 15.189 1.00 88.12 80 SER A O 1
ATOM 595 N N . ASP A 1 81 ? -1.481 -5.702 13.502 1.00 90.94 81 ASP A N 1
ATOM 596 C CA . ASP A 1 81 ? -0.226 -5.025 13.820 1.00 90.94 81 ASP A CA 1
ATOM 597 C C . ASP A 1 81 ? 0.297 -4.243 12.608 1.00 90.94 81 ASP A C 1
ATOM 599 O O . ASP A 1 81 ? 0.411 -4.775 11.497 1.00 90.94 81 ASP A O 1
ATOM 603 N N . VAL A 1 82 ? 0.611 -2.964 12.835 1.00 91.38 82 VAL A N 1
ATOM 604 C CA . VAL A 1 82 ? 1.068 -2.031 11.794 1.00 91.38 82 VAL A CA 1
ATOM 605 C C . VAL A 1 82 ? 2.440 -2.424 11.260 1.00 91.38 82 VAL A C 1
ATOM 607 O O . VAL A 1 82 ? 2.654 -2.350 10.053 1.00 91.38 82 VAL A O 1
ATOM 610 N N . GLN A 1 83 ? 3.357 -2.889 12.114 1.00 93.12 83 GLN A N 1
ATOM 611 C CA . GLN A 1 83 ? 4.712 -3.247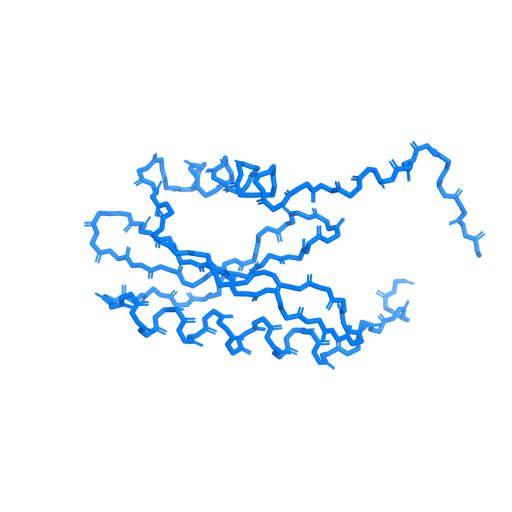 11.689 1.00 93.12 83 GLN A CA 1
ATOM 612 C C . GLN A 1 83 ? 4.697 -4.470 10.770 1.00 93.12 83 GLN A C 1
ATOM 614 O O . GLN A 1 83 ? 5.377 -4.480 9.744 1.00 93.12 83 GLN A O 1
ATOM 619 N N . MET A 1 84 ? 3.876 -5.475 11.087 1.00 92.94 84 MET A N 1
ATOM 620 C CA . MET A 1 84 ? 3.675 -6.645 10.233 1.00 92.94 84 MET A CA 1
ATOM 621 C C . MET A 1 84 ? 3.059 -6.270 8.882 1.00 92.94 84 MET A C 1
ATOM 623 O O . MET A 1 84 ? 3.526 -6.751 7.848 1.00 92.94 84 MET A O 1
ATOM 627 N N . ALA A 1 85 ? 2.039 -5.407 8.872 1.00 92.19 85 ALA A N 1
ATOM 628 C CA . ALA A 1 85 ? 1.431 -4.932 7.630 1.00 92.19 85 ALA A CA 1
ATOM 629 C C . ALA A 1 85 ? 2.408 -4.088 6.796 1.00 92.19 85 ALA A C 1
ATOM 631 O O . ALA A 1 85 ? 2.460 -4.232 5.577 1.00 92.19 85 ALA A O 1
ATOM 632 N N . SER A 1 86 ? 3.221 -3.257 7.447 1.00 93.12 86 SER A N 1
ATOM 633 C CA . SER A 1 86 ? 4.254 -2.436 6.810 1.00 93.12 86 SER A CA 1
ATOM 634 C C . SER A 1 86 ? 5.335 -3.302 6.155 1.00 93.12 86 SER A C 1
ATOM 636 O O . SER A 1 86 ? 5.658 -3.133 4.977 1.00 93.12 86 SER A O 1
ATOM 638 N N . GLU A 1 87 ? 5.834 -4.313 6.869 1.00 94.75 87 GLU A N 1
ATOM 639 C CA . GLU A 1 87 ? 6.808 -5.263 6.332 1.00 94.75 87 GLU A CA 1
ATOM 640 C C . GLU A 1 87 ? 6.241 -6.070 5.161 1.00 94.75 87 GLU A C 1
ATOM 642 O O . GLU A 1 87 ? 6.914 -6.263 4.145 1.00 94.75 87 GLU A O 1
ATOM 647 N N . ALA A 1 88 ? 4.984 -6.502 5.268 1.00 92.62 88 ALA A N 1
ATOM 648 C CA . ALA A 1 88 ? 4.297 -7.171 4.177 1.00 92.62 88 ALA A CA 1
ATOM 649 C C . ALA A 1 88 ? 4.187 -6.252 2.949 1.00 92.62 88 ALA A C 1
ATOM 651 O O . ALA A 1 88 ? 4.587 -6.656 1.857 1.00 92.62 88 ALA A O 1
ATOM 652 N N . ALA A 1 89 ? 3.731 -5.006 3.124 1.00 92.31 89 ALA A N 1
ATOM 653 C CA . ALA A 1 89 ? 3.607 -4.029 2.044 1.00 92.31 89 ALA A CA 1
ATOM 654 C C . ALA A 1 89 ? 4.942 -3.821 1.315 1.00 92.31 89 ALA A C 1
ATOM 656 O O . ALA A 1 89 ? 4.981 -3.896 0.086 1.00 92.31 89 ALA A O 1
ATOM 657 N N . ARG A 1 90 ? 6.048 -3.642 2.054 1.00 94.50 90 ARG A N 1
ATOM 658 C CA . ARG A 1 90 ? 7.395 -3.505 1.474 1.00 94.50 90 ARG A CA 1
ATOM 659 C C . ARG A 1 90 ? 7.805 -4.727 0.658 1.00 94.50 90 ARG A C 1
ATOM 661 O O . ARG A 1 90 ? 8.252 -4.577 -0.476 1.00 94.50 90 ARG A O 1
ATOM 668 N N . ARG A 1 91 ? 7.622 -5.936 1.197 1.00 93.50 91 ARG A N 1
ATOM 669 C CA . ARG A 1 91 ? 7.964 -7.181 0.485 1.00 93.50 91 ARG A CA 1
ATOM 670 C C . ARG A 1 91 ? 7.147 -7.360 -0.786 1.00 93.50 91 ARG A C 1
ATOM 672 O O . ARG A 1 91 ? 7.683 -7.801 -1.798 1.00 93.50 91 ARG A O 1
ATOM 679 N N . PHE A 1 92 ? 5.862 -7.021 -0.744 1.00 91.50 92 PHE A N 1
ATOM 680 C CA . PHE A 1 92 ? 5.002 -7.098 -1.918 1.00 91.50 92 PHE A CA 1
ATOM 681 C C . PHE A 1 92 ? 5.374 -6.057 -2.970 1.00 91.50 92 PHE A C 1
ATOM 683 O O . PHE A 1 92 ? 5.418 -6.405 -4.145 1.00 91.50 92 PHE A O 1
ATOM 690 N N . ALA A 1 93 ? 5.697 -4.827 -2.565 1.00 91.38 93 ALA A N 1
ATOM 691 C CA . ALA A 1 93 ? 6.174 -3.794 -3.478 1.00 91.38 93 ALA A CA 1
ATOM 692 C C . ALA A 1 93 ? 7.493 -4.202 -4.152 1.00 91.38 93 ALA A C 1
ATOM 694 O O . ALA A 1 93 ? 7.591 -4.123 -5.372 1.00 91.38 93 ALA A O 1
ATOM 695 N N . ALA A 1 94 ? 8.463 -4.712 -3.385 1.00 93.81 94 ALA A N 1
ATOM 696 C CA . ALA A 1 94 ? 9.726 -5.216 -3.926 1.00 93.81 94 ALA A CA 1
ATOM 697 C C . ALA A 1 94 ? 9.498 -6.365 -4.918 1.00 93.81 94 ALA A C 1
ATOM 699 O O . ALA A 1 94 ? 9.982 -6.325 -6.044 1.00 93.81 94 ALA A O 1
ATOM 700 N N . ARG A 1 95 ? 8.675 -7.350 -4.544 1.00 91.19 95 ARG A N 1
ATOM 701 C CA . ARG A 1 95 ? 8.367 -8.484 -5.420 1.00 91.19 95 ARG A CA 1
ATOM 702 C C . ARG A 1 95 ? 7.635 -8.063 -6.694 1.00 91.19 95 ARG A C 1
ATOM 704 O O . ARG A 1 95 ? 7.931 -8.591 -7.756 1.00 91.19 95 ARG A O 1
ATOM 711 N N . ALA A 1 96 ? 6.692 -7.127 -6.599 1.00 88.56 96 ALA A N 1
ATOM 712 C CA . ALA A 1 96 ? 5.998 -6.585 -7.764 1.00 88.56 96 ALA A CA 1
ATOM 713 C C . ALA A 1 96 ? 6.959 -5.816 -8.685 1.00 88.56 96 ALA A C 1
ATOM 715 O O . ALA A 1 96 ? 6.874 -5.956 -9.901 1.00 88.56 96 ALA A O 1
ATOM 716 N N . ALA A 1 97 ? 7.902 -5.063 -8.112 1.00 90.06 97 ALA A N 1
ATOM 717 C CA . ALA A 1 97 ? 8.937 -4.360 -8.861 1.00 90.06 97 ALA A CA 1
ATOM 718 C C . ALA A 1 97 ? 9.895 -5.322 -9.588 1.00 90.06 97 ALA A C 1
ATOM 720 O O . ALA A 1 97 ? 10.352 -5.012 -10.684 1.00 90.06 97 ALA A O 1
ATOM 721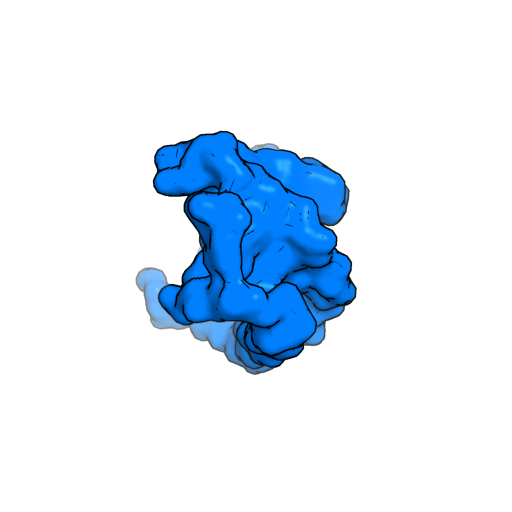 N N . GLU A 1 98 ? 10.185 -6.491 -9.012 1.00 90.56 98 GLU A N 1
ATOM 722 C CA . GLU A 1 98 ? 11.042 -7.522 -9.617 1.00 90.56 98 GLU A CA 1
ATOM 723 C C . GLU A 1 98 ? 10.356 -8.324 -10.733 1.00 90.56 98 GLU A C 1
ATOM 725 O O . GLU A 1 98 ? 11.036 -8.856 -11.610 1.00 90.56 98 GLU A O 1
ATOM 730 N N . CYS A 1 99 ? 9.025 -8.441 -10.715 1.00 83.38 99 CYS A N 1
ATOM 731 C CA . CYS A 1 99 ? 8.291 -9.169 -11.745 1.00 83.38 99 CYS A CA 1
ATOM 732 C C . CYS A 1 99 ? 8.282 -8.379 -13.058 1.00 83.38 99 CYS A C 1
ATOM 734 O O . CYS A 1 99 ? 7.588 -7.372 -13.157 1.00 83.38 99 CYS A O 1
ATOM 736 N N . GLU A 1 100 ? 8.996 -8.856 -14.080 1.00 71.56 100 GLU A N 1
ATOM 737 C CA . GLU A 1 100 ? 8.859 -8.324 -15.440 1.00 71.56 100 GLU A CA 1
ATOM 738 C C . GLU A 1 100 ? 7.382 -8.350 -15.859 1.00 71.56 100 GLU A C 1
ATOM 740 O O . GLU A 1 100 ? 6.711 -9.387 -15.802 1.00 71.56 100 GLU A O 1
ATOM 745 N N . LEU A 1 101 ? 6.859 -7.186 -16.252 1.00 63.12 101 LEU A N 1
ATOM 746 C CA . LEU A 1 101 ? 5.557 -7.104 -16.895 1.00 63.12 101 LEU A CA 1
ATOM 747 C C . LEU A 1 101 ? 5.715 -7.757 -18.268 1.00 63.12 101 LEU A C 1
ATOM 749 O O . LEU A 1 101 ? 6.339 -7.196 -19.164 1.00 63.12 101 LEU A O 1
ATOM 753 N N . PHE A 1 102 ? 5.205 -8.977 -18.419 1.00 53.81 102 PHE A N 1
ATOM 754 C CA . PHE A 1 102 ? 5.153 -9.617 -19.726 1.00 53.81 102 PHE A CA 1
ATOM 755 C C . PHE A 1 102 ? 4.166 -8.840 -20.605 1.00 53.81 102 PHE A C 1
ATOM 757 O O . PHE A 1 102 ? 2.953 -8.966 -20.441 1.00 53.81 102 PHE A O 1
ATOM 764 N N . ASP A 1 103 ? 4.692 -8.051 -21.542 1.00 50.69 103 ASP A N 1
ATOM 765 C CA . ASP A 1 103 ? 3.913 -7.290 -22.531 1.00 50.69 103 ASP A CA 1
ATOM 766 C C . ASP A 1 103 ? 3.170 -8.191 -23.553 1.00 50.69 103 ASP A C 1
ATOM 768 O O . ASP A 1 103 ? 2.374 -7.694 -24.347 1.00 50.69 103 ASP A O 1
ATOM 772 N N . ASP A 1 104 ? 3.375 -9.515 -23.522 1.00 42.47 104 ASP A N 1
ATOM 773 C CA . ASP A 1 104 ? 2.898 -10.468 -24.543 1.00 42.47 104 ASP A CA 1
ATOM 774 C C . ASP A 1 104 ? 1.552 -11.166 -24.226 1.00 42.47 104 ASP A C 1
ATOM 776 O O . ASP A 1 104 ? 1.176 -12.132 -24.891 1.00 42.47 104 ASP A O 1
ATOM 780 N N . LEU A 1 105 ? 0.798 -10.706 -23.223 1.00 39.38 105 LEU A N 1
ATOM 781 C CA . LEU A 1 105 ? -0.514 -11.269 -22.854 1.00 39.38 105 LEU A CA 1
ATOM 782 C C . LEU A 1 105 ? -1.666 -10.273 -23.072 1.00 39.38 105 LEU A C 1
ATOM 784 O O . LEU A 1 105 ? -2.451 -10.020 -22.158 1.00 39.38 105 LEU A O 1
ATOM 788 N N . ILE A 1 106 ? -1.787 -9.710 -24.281 1.00 42.25 106 ILE A N 1
ATOM 789 C CA . ILE A 1 106 ? -3.023 -9.059 -24.766 1.00 42.25 106 ILE A CA 1
ATOM 790 C C . ILE A 1 106 ? -3.273 -9.421 -26.230 1.00 42.25 106 ILE A C 1
ATOM 792 O O . ILE A 1 106 ? -2.362 -9.201 -27.058 1.00 42.25 106 ILE A O 1
#

Secondary structure (DSSP, 8-state):
----SS---PPPPHHHHHHHHHHHHHHH-TT-EEEEE-PPEEETTEEEEEEEEEETTTEEEEEEEETTTTEEEE-S--BS-HHHHHHHHHHHHHHHHHS---TT--

Solvent-accessible surface area (backbone atoms only — not comparable to full-atom values): 5985 Å² total; per-residue (Å²): 139,86,84,79,87,80,77,79,74,70,81,72,50,76,63,60,39,52,55,58,35,51,56,58,49,30,72,80,34,76,73,46,42,84,74,46,71,61,70,73,24,72,41,76,39,37,45,16,36,13,26,24,30,35,36,87,86,68,34,26,31,17,24,27,24,39,62,91,73,51,49,69,43,73,54,90,62,75,32,82,44,68,68,62,22,43,54,49,10,47,53,51,12,43,52,49,6,63,41,66,69,73,85,83,83,124